Protein AF-A0A847BZG2-F1 (afdb_monomer)

Sequence (114 aa):
EGHVLLRSMLGGATWPEVMSLSEAEVKRRVMADLKTVMGITEEPDFVRIYPHPRAIPQYRTGHAARLAALEERAAACPGFFFTGNAFFGVGINDCVRASKEVAERVFKFLVKRK

Structure (mmCIF, N/CA/C/O backbone):
data_AF-A0A847BZG2-F1
#
_entry.id   AF-A0A847BZG2-F1
#
loop_
_atom_site.group_PDB
_atom_site.id
_atom_site.type_symbol
_atom_site.label_atom_id
_atom_site.label_alt_id
_atom_site.label_comp_id
_atom_site.label_asym_id
_atom_site.label_entity_id
_atom_site.label_seq_id
_atom_site.pdbx_PDB_ins_code
_atom_site.Cartn_x
_atom_site.Cartn_y
_atom_site.Cartn_z
_atom_site.occupancy
_atom_site.B_iso_or_equiv
_atom_site.auth_seq_id
_atom_site.auth_comp_id
_atom_site.auth_asym_id
_atom_site.auth_atom_id
_atom_site.pdbx_PDB_model_num
ATOM 1 N N . GLU A 1 1 ? -18.009 -18.189 19.897 1.00 59.75 1 GLU A N 1
ATOM 2 C CA . GLU A 1 1 ? -18.991 -17.578 18.972 1.00 59.75 1 GLU A CA 1
ATOM 3 C C . GLU A 1 1 ? -19.519 -16.299 19.612 1.00 59.75 1 GLU A C 1
ATOM 5 O O . GLU A 1 1 ? -19.465 -16.215 20.830 1.00 59.75 1 GLU A O 1
ATOM 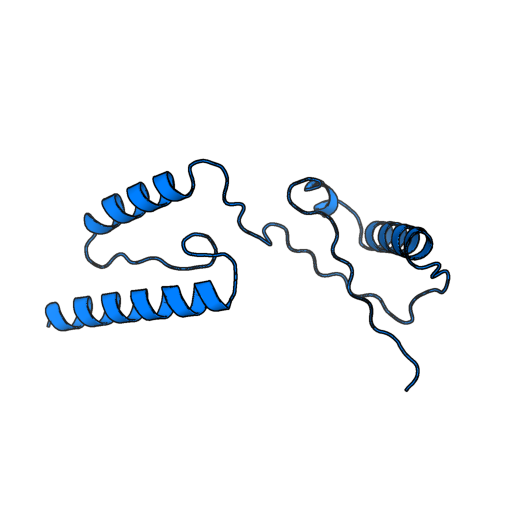10 N N . GLY A 1 2 ? -19.952 -15.302 18.832 1.00 90.12 2 GLY A N 1
ATOM 11 C CA . GLY A 1 2 ? -20.501 -14.042 19.371 1.00 90.12 2 GLY A CA 1
ATOM 12 C C . GLY A 1 2 ? -19.568 -12.821 19.379 1.00 90.12 2 GLY A C 1
ATOM 13 O O . GLY A 1 2 ? -19.974 -11.773 19.863 1.00 90.12 2 GLY A O 1
ATOM 14 N N . HIS A 1 3 ? -18.357 -12.913 18.819 1.00 92.62 3 HIS A N 1
ATOM 15 C CA . HIS A 1 3 ? -17.470 -11.751 18.653 1.00 92.62 3 HIS A CA 1
ATOM 16 C C . HIS A 1 3 ? -17.533 -11.197 17.228 1.00 92.62 3 HIS A C 1
ATOM 18 O O . HIS A 1 3 ? -17.749 -11.939 16.267 1.00 92.62 3 HIS A O 1
ATOM 24 N N . VAL A 1 4 ? -17.262 -9.899 17.097 1.00 94.81 4 VAL A N 1
ATOM 25 C CA . VAL A 1 4 ? -17.101 -9.204 15.815 1.00 94.81 4 VAL A CA 1
ATOM 26 C C . VAL A 1 4 ? -15.674 -8.672 15.726 1.00 94.81 4 VAL A C 1
ATOM 28 O O . VAL A 1 4 ? -15.181 -8.048 16.662 1.00 94.81 4 VAL A O 1
ATOM 31 N N . LEU A 1 5 ? -15.006 -8.904 14.593 1.00 96.44 5 LEU A N 1
ATOM 32 C CA . LEU A 1 5 ? -13.695 -8.324 14.311 1.00 96.44 5 LEU A CA 1
ATOM 33 C C . LEU A 1 5 ? -13.851 -7.122 13.380 1.00 96.44 5 LEU A C 1
ATOM 35 O O . LEU A 1 5 ? -14.270 -7.271 12.233 1.00 96.44 5 LEU A O 1
ATOM 39 N N . LEU A 1 6 ? -13.461 -5.945 13.862 1.00 96.94 6 LEU A N 1
ATOM 40 C CA . LEU A 1 6 ? -13.414 -4.723 13.066 1.00 96.94 6 LEU A CA 1
ATOM 41 C C . LEU A 1 6 ? -11.980 -4.411 12.644 1.00 96.94 6 LEU A C 1
ATOM 43 O O . LEU A 1 6 ? -11.030 -4.602 13.405 1.00 96.94 6 LEU A O 1
ATOM 47 N N . ARG A 1 7 ? -11.830 -3.896 11.422 1.00 97.62 7 ARG A N 1
ATOM 48 C CA . ARG A 1 7 ? -10.559 -3.390 10.905 1.00 97.62 7 ARG A CA 1
ATOM 49 C C . ARG A 1 7 ? -10.726 -1.940 10.481 1.00 97.62 7 ARG A C 1
ATOM 51 O O . ARG A 1 7 ? -11.367 -1.661 9.473 1.00 97.62 7 ARG A O 1
ATOM 58 N N . SER A 1 8 ? -10.082 -1.047 11.220 1.00 96.69 8 SER A N 1
ATOM 59 C CA . SER A 1 8 ? -10.045 0.384 10.919 1.00 96.69 8 SER A CA 1
ATOM 60 C C . SER A 1 8 ? -8.722 0.753 10.251 1.00 96.69 8 SER A C 1
ATOM 62 O O . SER A 1 8 ? -7.668 0.217 10.595 1.00 96.69 8 SER A O 1
ATOM 64 N N . MET A 1 9 ? -8.778 1.675 9.294 1.00 96.69 9 MET A N 1
ATOM 65 C CA . MET A 1 9 ? -7.605 2.245 8.631 1.00 96.69 9 MET A CA 1
ATOM 66 C C . MET A 1 9 ? -7.490 3.708 9.053 1.00 96.69 9 MET A C 1
ATOM 68 O O . MET A 1 9 ? -8.471 4.441 8.973 1.00 96.69 9 MET A O 1
ATOM 72 N N . LEU A 1 10 ? -6.307 4.128 9.498 1.00 96.06 10 LEU A N 1
ATOM 73 C CA . LEU A 1 10 ? -6.062 5.474 10.015 1.00 96.06 10 LEU A CA 1
ATOM 74 C C . LEU A 1 10 ? -4.862 6.102 9.296 1.00 96.06 10 LEU A C 1
ATOM 76 O O . LEU A 1 10 ? -3.856 5.426 9.069 1.00 96.06 10 LEU A O 1
ATOM 80 N N . GLY A 1 11 ? -4.956 7.388 8.953 1.00 96.00 11 GLY A N 1
ATOM 81 C CA . GLY A 1 11 ? -3.878 8.135 8.302 1.00 96.00 11 GLY A CA 1
ATOM 82 C C . GLY A 1 11 ? -4.058 8.301 6.800 1.00 96.00 11 GLY A C 1
ATOM 83 O O . GLY A 1 11 ? -5.068 8.815 6.331 1.00 96.00 11 GLY A O 1
ATOM 84 N N . GLY A 1 12 ? -3.050 7.863 6.045 1.00 94.88 12 GLY A N 1
ATOM 85 C CA . GLY A 1 12 ? -2.969 8.056 4.599 1.00 94.88 12 GLY A CA 1
ATOM 86 C C . GLY A 1 12 ? -2.244 9.346 4.215 1.00 94.88 12 GLY A C 1
ATOM 87 O O . GLY A 1 12 ? -1.647 10.025 5.048 1.00 94.88 12 GLY A O 1
ATOM 88 N N . ALA A 1 13 ? -2.275 9.679 2.924 1.00 94.44 13 ALA A N 1
ATOM 89 C CA . ALA A 1 13 ? -1.545 10.825 2.378 1.00 94.44 13 ALA A CA 1
ATOM 90 C C . ALA A 1 13 ? -2.001 12.184 2.942 1.00 94.44 13 ALA A C 1
ATOM 92 O O . ALA A 1 13 ? -1.234 13.141 2.902 1.00 94.44 13 ALA A O 1
ATOM 93 N N . THR A 1 14 ? -3.230 12.267 3.454 1.00 95.38 14 THR A N 1
ATOM 94 C CA . THR A 1 14 ? -3.818 13.486 4.026 1.00 95.38 14 THR A CA 1
ATOM 95 C C . THR A 1 14 ? -3.499 13.674 5.505 1.00 95.38 14 THR A C 1
ATOM 97 O O . THR A 1 14 ? -3.758 14.751 6.029 1.00 95.38 14 THR A O 1
ATOM 100 N N . TRP A 1 15 ? -2.976 12.644 6.180 1.00 95.75 15 TRP A N 1
ATOM 101 C CA . TRP A 1 15 ? -2.668 12.702 7.608 1.00 95.75 15 TRP A CA 1
ATOM 102 C C . TRP A 1 15 ? -1.432 11.855 7.978 1.00 95.75 15 TRP A C 1
ATOM 104 O O . TRP A 1 15 ? -1.540 10.860 8.702 1.00 95.75 15 TRP A O 1
ATOM 114 N N . PRO A 1 16 ? -0.246 12.179 7.429 1.00 93.38 16 PRO A N 1
ATOM 115 C CA . PRO A 1 16 ? 0.980 11.409 7.651 1.00 93.38 16 PRO A CA 1
ATOM 116 C C . PRO A 1 16 ? 1.491 11.450 9.101 1.00 93.38 16 PRO A C 1
ATOM 118 O O . PRO A 1 16 ? 2.128 10.500 9.557 1.00 93.38 16 PRO A O 1
ATOM 121 N N . GLU A 1 17 ? 1.205 12.519 9.844 1.00 94.31 17 GLU A N 1
ATOM 122 C CA . GLU A 1 17 ? 1.629 12.715 11.233 1.00 94.31 17 GLU A CA 1
ATOM 123 C C . GLU A 1 17 ? 0.966 11.748 12.221 1.00 94.31 17 GLU A C 1
ATOM 125 O O . GLU A 1 17 ? 1.416 11.635 13.362 1.00 94.31 17 GLU A O 1
ATOM 130 N N . VAL A 1 18 ? -0.045 10.988 11.781 1.00 94.25 18 VAL A N 1
ATOM 131 C CA . VAL A 1 18 ? -0.640 9.899 12.568 1.00 94.25 18 VAL A CA 1
ATOM 132 C C . VAL A 1 18 ? 0.412 8.894 13.059 1.00 94.25 18 VAL A C 1
ATOM 134 O O . VAL A 1 18 ? 0.232 8.257 14.092 1.00 94.25 18 VAL A O 1
ATOM 137 N N . MET A 1 19 ? 1.530 8.755 12.336 1.00 93.88 19 MET A N 1
ATOM 138 C CA . MET A 1 19 ? 2.626 7.848 12.695 1.00 93.88 19 MET A CA 1
ATOM 139 C C . MET A 1 19 ? 3.346 8.252 13.989 1.00 93.88 19 MET A C 1
ATOM 141 O O . MET A 1 19 ? 4.062 7.435 14.558 1.00 93.88 19 MET A O 1
ATOM 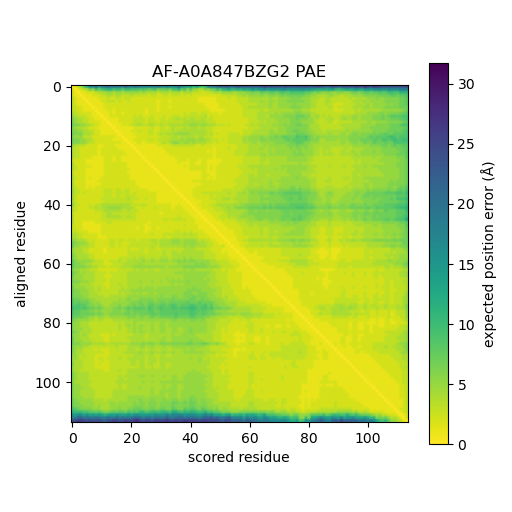145 N N . SER A 1 20 ? 3.158 9.487 14.458 1.00 94.69 20 SER A N 1
ATOM 146 C CA . SER A 1 20 ? 3.731 9.986 15.712 1.00 94.69 20 SER A CA 1
ATOM 147 C C . SER A 1 20 ? 2.847 9.704 16.932 1.00 94.69 20 SER A C 1
ATOM 149 O O . SER A 1 20 ? 3.234 10.024 18.055 1.00 94.69 20 SER A O 1
ATOM 151 N N . LEU A 1 21 ? 1.644 9.158 16.735 1.00 96.44 21 LEU A N 1
ATOM 152 C CA . LEU A 1 21 ? 0.717 8.876 17.8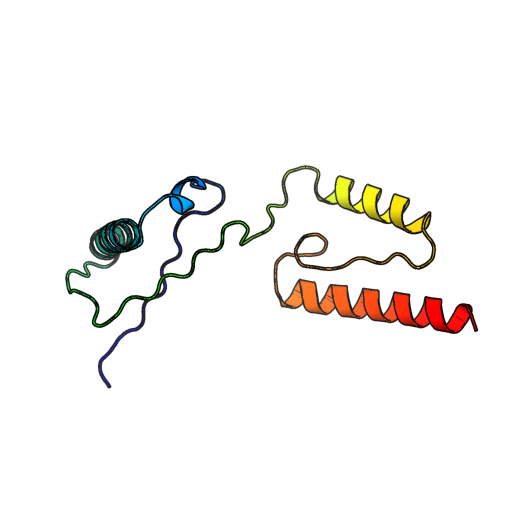27 1.00 96.44 21 LEU A CA 1
ATOM 153 C 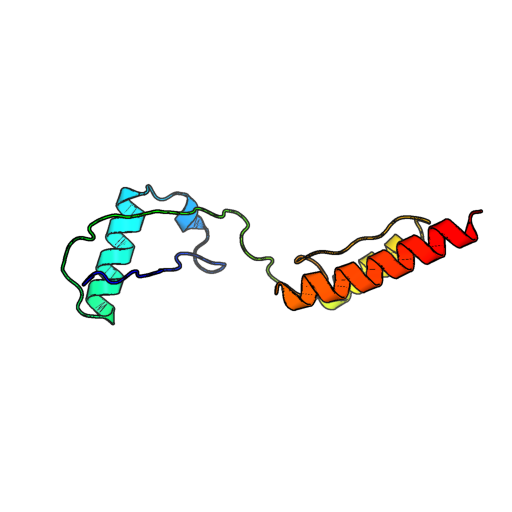C . LEU A 1 21 ? 1.127 7.613 18.587 1.00 96.44 21 LEU A C 1
ATOM 155 O O . LEU A 1 21 ? 1.589 6.632 18.006 1.00 96.44 21 LEU A O 1
ATOM 159 N N . SER A 1 22 ? 0.889 7.617 19.898 1.00 97.19 22 SER A N 1
ATOM 160 C CA . SER A 1 22 ? 0.976 6.399 20.700 1.00 97.19 22 SER A CA 1
ATOM 161 C C . SER A 1 22 ? -0.175 5.448 20.366 1.00 97.19 22 SER A C 1
ATOM 163 O O . SER A 1 22 ? -1.248 5.870 19.930 1.00 97.19 22 SER A O 1
ATOM 165 N N . GLU A 1 23 ? 0.005 4.157 20.639 1.00 97.12 23 GLU A N 1
ATOM 166 C CA . GLU A 1 23 ? -1.057 3.159 20.462 1.00 97.12 23 GLU A CA 1
ATOM 167 C C . GLU A 1 23 ? -2.330 3.495 21.254 1.00 97.12 23 GLU A C 1
ATOM 169 O O . GLU A 1 23 ? -3.441 3.305 20.759 1.00 97.12 23 GLU A O 1
ATOM 174 N N . ALA A 1 24 ? -2.178 4.061 22.456 1.00 97.06 24 ALA A N 1
ATOM 175 C CA . ALA A 1 24 ? -3.300 4.510 23.278 1.00 97.06 24 ALA A CA 1
ATOM 176 C C . ALA A 1 24 ? -4.101 5.629 22.594 1.00 97.06 24 ALA A C 1
ATOM 178 O O . ALA A 1 24 ? -5.331 5.613 22.601 1.00 97.06 24 ALA A O 1
ATOM 179 N N . GLU A 1 25 ? -3.410 6.576 21.959 1.00 97.75 25 GLU A N 1
ATOM 180 C CA . GLU A 1 25 ? -4.043 7.678 21.241 1.00 97.75 25 GLU A CA 1
ATOM 181 C C . GLU A 1 25 ? -4.704 7.206 19.938 1.00 97.75 25 GLU A C 1
ATOM 183 O O . GLU A 1 25 ? -5.809 7.643 19.614 1.00 97.75 25 GLU A O 1
ATOM 188 N N . VAL A 1 26 ? -4.082 6.257 19.229 1.00 97.62 26 VAL A N 1
ATOM 189 C CA . VAL A 1 26 ? -4.684 5.580 18.070 1.00 97.62 26 VAL A CA 1
ATOM 190 C C . VAL A 1 26 ? -5.975 4.870 18.478 1.00 97.62 26 VAL A C 1
ATOM 192 O O . VAL A 1 26 ? -7.013 5.105 17.857 1.00 97.62 26 VAL A O 1
ATOM 195 N N . LYS A 1 27 ? -5.948 4.063 19.551 1.00 97.38 27 LYS A N 1
ATOM 196 C CA . LYS A 1 27 ? -7.144 3.390 20.083 1.00 97.38 27 LYS A CA 1
ATOM 197 C C . LYS A 1 27 ? -8.231 4.410 20.417 1.00 97.38 27 LYS A C 1
ATOM 199 O O . LYS A 1 27 ? -9.359 4.263 19.955 1.00 97.38 27 LYS A O 1
ATOM 204 N N . ARG A 1 28 ? -7.896 5.461 21.174 1.00 97.75 28 ARG A N 1
ATOM 205 C CA . ARG A 1 28 ? -8.850 6.498 21.598 1.00 97.75 28 ARG A CA 1
ATOM 206 C C . ARG A 1 28 ? -9.567 7.140 20.410 1.00 97.75 28 ARG A C 1
ATOM 208 O O . ARG A 1 28 ? -10.784 7.299 20.451 1.00 97.75 28 ARG A O 1
ATOM 215 N N . ARG A 1 29 ? -8.830 7.495 19.354 1.00 97.56 29 ARG A N 1
ATOM 216 C CA . ARG A 1 29 ? -9.398 8.114 18.146 1.00 97.56 29 ARG A CA 1
ATOM 217 C C . ARG A 1 29 ? -10.276 7.151 17.360 1.00 97.56 29 ARG A C 1
ATOM 219 O O . ARG A 1 29 ? -11.400 7.504 17.035 1.00 97.56 29 ARG A O 1
ATOM 226 N N . VAL A 1 30 ? -9.807 5.924 17.134 1.00 97.50 30 VAL A N 1
ATOM 227 C CA . VAL A 1 30 ? -10.598 4.907 16.426 1.00 97.50 30 VAL A CA 1
ATOM 228 C C . VAL A 1 30 ? -11.896 4.599 17.178 1.00 97.50 30 VAL A C 1
ATOM 230 O O . VAL A 1 30 ? -12.943 4.514 16.548 1.00 97.50 30 VAL A O 1
ATOM 233 N N . MET A 1 31 ? -11.868 4.494 18.511 1.00 97.94 31 MET A N 1
ATOM 234 C CA . MET A 1 31 ? -13.089 4.297 19.305 1.00 97.94 31 MET A CA 1
ATOM 235 C C . MET A 1 31 ? -14.046 5.495 19.212 1.00 97.94 31 MET A C 1
ATOM 237 O O . MET A 1 31 ? -15.257 5.302 19.137 1.00 97.94 31 MET A O 1
ATOM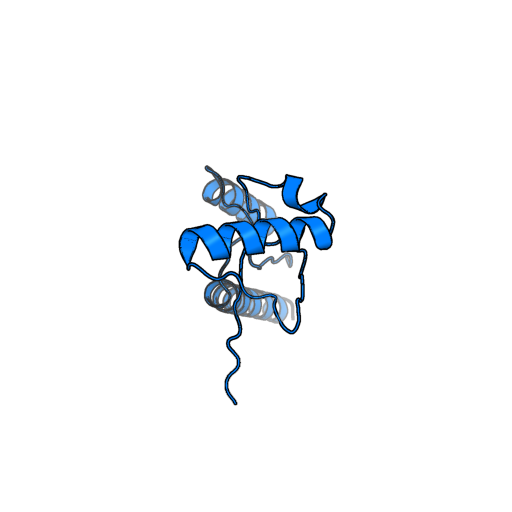 241 N N . ALA A 1 32 ? -13.527 6.727 19.167 1.00 98.19 32 ALA A N 1
ATOM 242 C CA . ALA A 1 32 ? -14.353 7.918 18.957 1.00 98.19 32 ALA A CA 1
ATOM 243 C C . ALA A 1 32 ? -15.033 7.919 17.572 1.00 98.19 32 ALA A C 1
ATOM 245 O O . ALA A 1 32 ? -16.221 8.242 17.472 1.00 98.19 32 ALA A O 1
ATOM 246 N N . ASP A 1 33 ? -14.318 7.500 16.525 1.00 97.56 33 ASP A N 1
ATOM 247 C CA . ASP A 1 33 ? -14.869 7.373 15.172 1.00 97.56 33 ASP A CA 1
ATOM 248 C C . ASP A 1 33 ? -15.906 6.242 15.089 1.00 97.56 33 ASP A C 1
ATOM 250 O O . ASP A 1 33 ? -16.992 6.442 14.549 1.00 97.56 33 ASP A O 1
ATOM 254 N N . LEU A 1 34 ? -15.628 5.074 15.684 1.00 97.94 34 LEU A N 1
ATOM 255 C CA . LEU A 1 34 ? -16.566 3.944 15.735 1.00 97.94 34 LEU A CA 1
ATOM 256 C C . LEU A 1 34 ? -17.851 4.295 16.492 1.00 97.94 34 LEU A C 1
ATOM 258 O O . LEU A 1 34 ? -18.943 3.954 16.035 1.00 97.94 34 LEU A O 1
ATOM 262 N N . LYS A 1 35 ? -17.748 5.041 17.596 1.00 98.25 35 LYS A N 1
ATOM 263 C CA . LYS A 1 35 ? -18.916 5.585 18.295 1.00 98.25 35 LYS A CA 1
ATOM 264 C C . LYS A 1 35 ? -19.728 6.507 17.394 1.00 98.25 35 LYS A C 1
ATOM 266 O O . LYS A 1 35 ? -20.948 6.400 17.347 1.00 98.25 35 LYS A O 1
ATOM 271 N N . THR A 1 36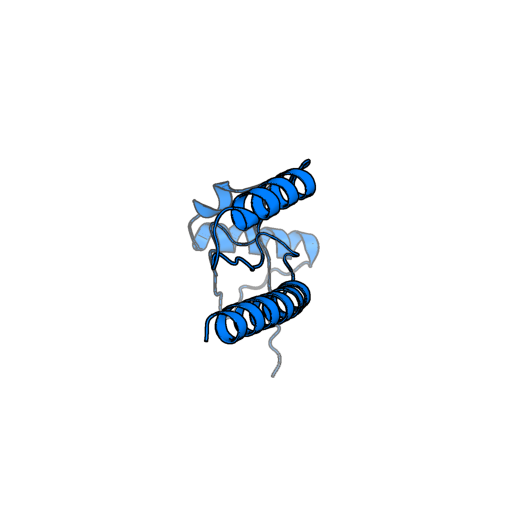 ? -19.056 7.405 16.682 1.00 98.38 36 THR A N 1
ATOM 272 C CA . THR A 1 36 ? -19.716 8.413 15.843 1.00 98.38 36 THR A CA 1
ATOM 273 C C . THR A 1 36 ? -20.406 7.790 14.629 1.00 98.38 36 THR A C 1
ATOM 275 O O . THR A 1 36 ? -21.528 8.166 14.304 1.00 98.38 36 THR A O 1
ATOM 278 N N . VAL A 1 37 ? -19.752 6.838 13.960 1.00 97.81 37 VAL A N 1
ATOM 279 C CA . VAL A 1 37 ? -20.214 6.276 12.679 1.00 97.81 37 VAL A CA 1
ATOM 280 C C . VAL A 1 37 ? -21.107 5.050 12.866 1.00 97.81 37 VAL A C 1
ATOM 282 O O . VAL A 1 37 ? -22.022 4.837 12.076 1.00 97.81 37 VAL A O 1
ATOM 285 N N . MET A 1 38 ? -20.847 4.234 13.890 1.00 97.44 38 MET A N 1
ATOM 286 C CA . MET A 1 38 ? -21.519 2.944 14.095 1.00 97.44 38 MET A CA 1
ATOM 287 C C . MET A 1 38 ? -22.282 2.851 15.422 1.00 97.44 38 MET A C 1
ATOM 289 O O . MET A 1 38 ? -22.957 1.852 15.651 1.00 97.44 38 MET A O 1
ATOM 293 N N . GLY A 1 39 ? -22.180 3.849 16.306 1.00 97.88 39 GLY A N 1
ATOM 294 C CA . GLY A 1 39 ? -22.819 3.817 17.626 1.00 97.88 39 GLY A CA 1
ATOM 295 C C . GLY A 1 39 ? -22.167 2.854 18.623 1.00 97.88 39 GLY A C 1
ATOM 296 O O . GLY A 1 39 ? -22.734 2.623 19.685 1.00 97.88 39 GLY A O 1
ATOM 297 N N . ILE A 1 40 ? -20.993 2.300 18.305 1.00 97.06 40 ILE A N 1
ATOM 298 C CA . ILE A 1 40 ? -20.293 1.341 19.169 1.00 97.06 40 ILE A CA 1
ATOM 299 C C . ILE A 1 40 ? -19.687 2.089 20.356 1.00 97.06 40 ILE A C 1
ATOM 301 O O . ILE A 1 40 ? -18.912 3.030 20.175 1.00 97.06 40 ILE A O 1
ATOM 305 N N . THR A 1 41 ? -20.031 1.671 21.571 1.00 96.62 41 THR A N 1
ATOM 306 C CA . THR A 1 41 ? -19.561 2.309 22.817 1.00 96.62 41 THR A CA 1
ATOM 307 C C . THR A 1 41 ? -18.812 1.356 23.739 1.00 96.62 41 THR A C 1
ATOM 309 O O . THR A 1 41 ? -18.186 1.788 24.703 1.00 96.62 41 THR A O 1
ATOM 312 N N . GLU A 1 42 ? -18.863 0.071 23.421 1.00 95.38 42 GLU A N 1
ATOM 313 C CA . GLU A 1 42 ? -18.272 -1.029 24.153 1.00 95.38 42 GLU A CA 1
ATOM 314 C C . GLU A 1 42 ? -16.752 -1.061 23.964 1.00 95.38 42 GLU A C 1
ATOM 316 O O . GLU A 1 42 ? -16.230 -0.798 22.878 1.00 95.38 42 GLU A O 1
ATOM 321 N N . GLU A 1 43 ? -16.028 -1.417 25.024 1.00 95.75 43 GLU A N 1
ATOM 322 C CA . GLU A 1 43 ? -14.586 -1.638 24.938 1.00 95.75 43 GLU A CA 1
ATOM 323 C C . GLU A 1 43 ? -14.283 -2.960 24.211 1.00 95.75 43 GLU A C 1
ATOM 325 O O . GLU A 1 43 ? -14.948 -3.966 24.463 1.00 95.75 43 GLU A O 1
ATOM 330 N N . PRO A 1 44 ? -13.273 -2.995 23.324 1.00 96.25 44 PRO A N 1
ATOM 331 C CA . PRO A 1 44 ? -12.909 -4.209 22.607 1.00 96.25 44 PRO A CA 1
ATOM 332 C C . PRO A 1 44 ? -12.168 -5.203 23.511 1.00 96.25 44 PRO A C 1
ATOM 334 O O . PRO A 1 44 ? -11.270 -4.816 24.261 1.00 96.25 44 PRO A O 1
ATOM 337 N N . ASP A 1 45 ? -12.453 -6.496 23.335 1.00 96.19 45 ASP A N 1
ATOM 338 C CA . ASP A 1 45 ? -11.755 -7.591 24.030 1.00 96.19 45 ASP A CA 1
ATOM 339 C C . ASP A 1 45 ? -10.241 -7.584 23.762 1.00 96.19 45 ASP A C 1
ATOM 341 O O . ASP A 1 45 ? -9.433 -7.963 24.610 1.00 96.19 45 ASP A O 1
ATOM 345 N N . PHE A 1 46 ? -9.837 -7.153 22.562 1.00 95.94 46 PHE A N 1
ATOM 346 C CA . PHE A 1 46 ? -8.439 -6.943 22.209 1.00 95.94 46 PHE A CA 1
ATOM 347 C C . PHE A 1 46 ? -8.279 -5.892 21.109 1.00 95.94 4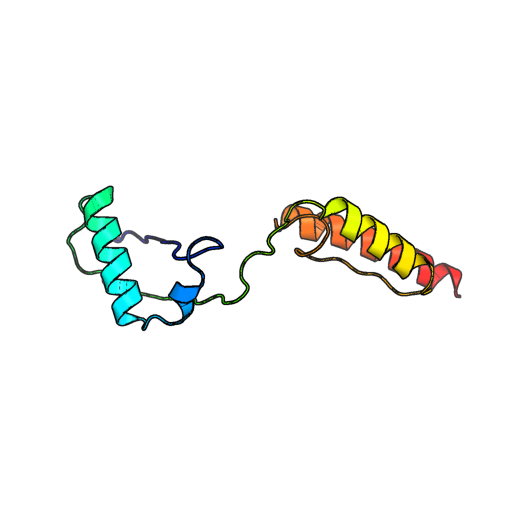6 PHE A C 1
ATOM 349 O O . PHE A 1 46 ? -9.175 -5.646 20.305 1.00 95.94 46 PHE A O 1
ATOM 356 N N . VAL A 1 47 ? -7.079 -5.316 21.029 1.00 97.69 47 VAL A N 1
ATOM 357 C CA . VAL A 1 47 ? -6.680 -4.385 19.969 1.00 97.69 47 VAL A CA 1
ATOM 358 C C . VAL A 1 47 ? -5.314 -4.801 19.435 1.00 97.69 47 VAL A C 1
ATOM 360 O O . VAL A 1 47 ? -4.427 -5.167 20.203 1.00 97.69 47 VAL A O 1
ATOM 363 N N . ARG A 1 48 ? -5.138 -4.752 18.110 1.00 98.06 48 ARG A N 1
ATOM 364 C CA . ARG A 1 48 ? -3.837 -4.914 17.447 1.00 98.06 48 ARG A CA 1
ATOM 365 C C . ARG A 1 48 ? -3.633 -3.783 16.451 1.00 98.06 48 ARG A C 1
ATOM 367 O O . ARG A 1 48 ? -4.475 -3.577 15.579 1.00 98.06 48 ARG A O 1
ATOM 374 N N . ILE A 1 49 ? -2.517 -3.072 16.579 1.00 97.38 49 ILE A N 1
ATOM 375 C CA . ILE A 1 49 ? -2.173 -1.926 15.734 1.00 97.38 49 ILE A CA 1
ATOM 376 C C . ILE A 1 49 ? -0.975 -2.302 14.863 1.00 97.38 49 ILE A C 1
ATOM 378 O O . ILE A 1 49 ? 0.019 -2.836 15.346 1.00 97.38 49 ILE A O 1
ATOM 382 N N . TYR A 1 50 ? -1.084 -2.025 13.563 1.00 96.75 50 TYR A N 1
ATOM 383 C CA . TYR A 1 50 ? -0.054 -2.325 12.569 1.00 96.75 50 TYR A CA 1
ATOM 384 C C . TYR A 1 50 ? 0.397 -1.024 11.888 1.00 96.75 50 TYR A C 1
ATOM 386 O O . TYR A 1 50 ? -0.245 -0.581 10.931 1.00 96.75 50 TYR A O 1
ATOM 394 N N . PRO A 1 51 ? 1.464 -0.367 12.379 1.00 95.12 51 PRO A N 1
ATOM 395 C CA . PRO A 1 51 ? 1.967 0.856 11.770 1.00 95.12 51 PRO A CA 1
ATOM 396 C C . PRO A 1 51 ? 2.711 0.553 10.463 1.00 95.12 51 PRO A C 1
ATOM 398 O O . PRO A 1 51 ? 3.599 -0.299 10.407 1.00 95.12 51 PRO A O 1
ATOM 401 N N . HIS A 1 52 ? 2.383 1.296 9.405 1.00 95.44 52 HIS A N 1
ATOM 402 C CA . HIS A 1 52 ? 3.019 1.169 8.092 1.00 95.44 52 HIS A CA 1
ATOM 403 C C . HIS A 1 52 ? 3.490 2.547 7.579 1.00 95.44 52 HIS A C 1
ATOM 405 O O . HIS A 1 52 ? 2.775 3.186 6.805 1.00 95.44 52 HIS A O 1
ATOM 411 N N . PRO A 1 53 ? 4.708 3.007 7.941 1.00 92.00 53 PRO A N 1
ATOM 412 C CA . PRO A 1 53 ? 5.179 4.367 7.631 1.00 92.00 53 PRO A CA 1
ATOM 413 C C . PRO A 1 53 ? 5.219 4.718 6.137 1.00 92.00 53 PRO A C 1
ATOM 415 O O . PRO A 1 53 ? 5.086 5.876 5.754 1.00 92.00 53 PRO A O 1
ATOM 418 N N . ARG A 1 54 ? 5.412 3.718 5.271 1.00 92.69 54 ARG A N 1
ATOM 419 C CA . ARG A 1 54 ? 5.420 3.860 3.805 1.00 92.69 54 ARG A CA 1
ATOM 420 C C . ARG A 1 54 ? 4.534 2.789 3.170 1.00 92.69 54 ARG A C 1
ATOM 422 O O . ARG A 1 54 ? 4.999 1.994 2.363 1.00 92.69 54 ARG A O 1
ATOM 429 N N . ALA A 1 55 ? 3.274 2.741 3.608 1.00 93.44 55 ALA A N 1
ATOM 430 C CA . ALA A 1 55 ? 2.333 1.675 3.266 1.00 93.44 55 ALA A CA 1
ATOM 431 C C . ALA A 1 55 ? 2.021 1.585 1.764 1.00 93.44 55 ALA A C 1
ATOM 433 O O . ALA A 1 55 ? 2.143 0.522 1.161 1.00 93.44 55 ALA A O 1
ATOM 434 N N . ILE A 1 56 ? 1.581 2.701 1.175 1.00 96.31 56 ILE A N 1
ATOM 435 C CA . ILE A 1 56 ? 0.973 2.731 -0.157 1.00 96.31 56 ILE A CA 1
ATOM 436 C C . ILE A 1 56 ? 1.694 3.778 -1.011 1.00 96.31 56 ILE A C 1
ATOM 438 O O . ILE A 1 56 ? 1.609 4.972 -0.691 1.00 96.31 56 ILE A O 1
ATOM 442 N N . PRO A 1 57 ? 2.383 3.374 -2.097 1.00 96.75 57 PRO A N 1
ATOM 443 C CA . PRO A 1 57 ? 2.970 4.308 -3.051 1.00 96.75 57 PRO A CA 1
ATOM 444 C C . PRO A 1 57 ? 1.923 5.280 -3.601 1.00 96.75 57 PRO A C 1
ATOM 446 O O . PRO A 1 57 ? 0.818 4.881 -3.959 1.00 96.75 57 PRO A O 1
ATOM 449 N N . GLN A 1 58 ? 2.274 6.563 -3.674 1.00 96.44 58 GLN A N 1
ATOM 450 C CA . GLN A 1 58 ? 1.377 7.611 -4.161 1.00 96.44 58 GLN A CA 1
ATOM 451 C C . GLN A 1 58 ? 1.747 7.995 -5.593 1.00 96.44 58 GLN A C 1
ATOM 453 O O . GLN A 1 58 ? 2.761 8.660 -5.827 1.00 96.44 58 GLN A O 1
ATOM 458 N N . TYR A 1 59 ? 0.920 7.598 -6.560 1.00 96.50 59 TYR A N 1
ATOM 459 C CA . TYR A 1 59 ? 1.110 7.946 -7.969 1.00 96.50 59 TYR A CA 1
ATOM 460 C C . TYR A 1 59 ? 0.618 9.371 -8.220 1.00 96.50 59 TYR A C 1
ATOM 462 O O . TYR A 1 59 ? -0.524 9.614 -8.596 1.00 96.50 59 TYR A O 1
ATOM 470 N N . ARG A 1 60 ? 1.499 10.339 -7.971 1.00 96.12 60 ARG A N 1
ATOM 471 C CA . ARG A 1 60 ? 1.230 11.758 -8.235 1.00 96.12 60 ARG A CA 1
ATOM 472 C C . ARG A 1 60 ? 1.238 12.052 -9.732 1.00 96.12 60 ARG A C 1
ATOM 474 O O . ARG A 1 60 ? 1.858 11.319 -10.505 1.00 96.12 60 ARG A O 1
ATOM 481 N N . THR A 1 61 ? 0.669 13.191 -10.123 1.00 98.06 61 THR A N 1
ATOM 482 C CA . THR A 1 61 ? 0.750 13.720 -11.492 1.00 98.06 61 THR A CA 1
ATOM 483 C C . THR A 1 61 ? 2.168 13.587 -12.066 1.00 98.06 61 THR A C 1
ATOM 485 O O . THR A 1 61 ? 3.176 13.806 -11.381 1.00 98.06 61 THR A O 1
ATOM 488 N N . GLY A 1 62 ? 2.246 13.122 -13.314 1.00 97.81 62 GLY A N 1
ATOM 489 C CA . GLY A 1 62 ? 3.506 12.806 -13.989 1.00 97.81 62 GLY A CA 1
ATOM 490 C C . GLY A 1 62 ? 4.106 11.432 -13.659 1.00 97.81 62 GLY A C 1
ATOM 491 O O . GLY A 1 62 ? 5.223 11.162 -14.089 1.00 97.81 62 GLY A O 1
ATOM 492 N N . HIS A 1 63 ? 3.414 10.553 -12.919 1.00 98.06 63 HIS A N 1
ATOM 493 C CA . HIS A 1 63 ? 3.912 9.198 -12.616 1.00 98.06 63 HIS A CA 1
ATOM 494 C C . HIS A 1 63 ? 4.240 8.398 -13.878 1.00 98.06 63 HIS A C 1
ATOM 496 O O . HIS A 1 63 ? 5.339 7.867 -13.989 1.00 98.06 63 HIS A O 1
ATOM 502 N N . ALA A 1 64 ? 3.338 8.402 -14.861 1.00 97.19 64 ALA A N 1
ATOM 503 C CA . ALA A 1 64 ? 3.553 7.717 -16.134 1.00 97.19 64 ALA A CA 1
ATOM 504 C C . ALA A 1 64 ? 4.792 8.244 -16.884 1.00 97.19 64 ALA A C 1
ATOM 506 O O . ALA A 1 64 ? 5.597 7.457 -17.367 1.00 97.19 64 ALA A O 1
ATOM 507 N N . ALA A 1 65 ? 4.998 9.567 -16.910 1.00 98.25 65 ALA A N 1
ATOM 508 C CA . ALA A 1 65 ? 6.179 10.167 -17.534 1.00 98.25 65 ALA A CA 1
ATOM 509 C C . ALA A 1 65 ? 7.480 9.781 -16.805 1.00 98.25 65 ALA A C 1
ATOM 511 O O . ALA A 1 65 ? 8.478 9.462 -17.446 1.00 98.25 65 ALA A O 1
ATOM 512 N N . ARG A 1 66 ? 7.467 9.752 -15.463 1.00 97.94 66 ARG A N 1
ATOM 513 C CA . ARG A 1 66 ? 8.611 9.274 -14.666 1.00 97.94 66 ARG A CA 1
ATOM 514 C C . ARG A 1 66 ? 8.916 7.802 -14.933 1.00 97.94 66 ARG A C 1
ATOM 516 O O . ARG A 1 66 ? 10.085 7.433 -14.977 1.00 97.94 66 ARG A O 1
ATOM 523 N N . LEU A 1 67 ? 7.882 6.983 -15.112 1.00 97.31 67 LEU A N 1
ATOM 524 C CA . LEU A 1 67 ? 8.034 5.567 -15.422 1.00 97.31 67 LEU A CA 1
ATOM 525 C C . LEU A 1 67 ? 8.643 5.360 -16.813 1.00 97.31 67 LEU A C 1
ATOM 527 O O . LEU A 1 67 ? 9.621 4.631 -16.924 1.00 97.31 67 LEU A O 1
ATOM 531 N N . ALA A 1 68 ? 8.153 6.072 -17.831 1.00 97.25 68 ALA A N 1
ATOM 532 C CA . ALA A 1 68 ? 8.715 6.022 -19.181 1.00 97.25 68 ALA A CA 1
ATOM 533 C C . ALA A 1 68 ? 10.200 6.430 -19.201 1.00 97.25 68 ALA A C 1
ATOM 535 O O . ALA A 1 68 ? 11.033 5.718 -19.757 1.00 97.25 68 ALA A O 1
ATOM 536 N N . ALA A 1 69 ? 10.557 7.520 -18.511 1.00 97.56 69 ALA A N 1
ATOM 537 C CA . ALA A 1 69 ? 11.950 7.951 -18.385 1.00 97.56 69 ALA A CA 1
ATOM 538 C C . ALA A 1 69 ? 12.825 6.922 -17.642 1.00 97.56 69 ALA A C 1
ATOM 540 O O . ALA A 1 69 ? 14.011 6.770 -17.935 1.00 97.56 69 ALA A O 1
ATOM 541 N N . LEU A 1 70 ? 12.263 6.208 -16.661 1.00 96.88 70 LEU A N 1
ATOM 542 C CA . LEU A 1 70 ? 12.972 5.139 -15.960 1.00 96.88 70 LEU A CA 1
ATOM 543 C C . LEU A 1 70 ? 13.196 3.923 -16.866 1.00 96.88 70 LEU A C 1
ATOM 545 O O . LEU A 1 70 ? 14.286 3.358 -16.847 1.00 96.88 70 LEU A O 1
ATOM 549 N N . GLU A 1 71 ? 12.201 3.536 -17.664 1.00 95.50 71 GLU A N 1
ATOM 550 C CA . GLU A 1 71 ? 12.324 2.447 -18.639 1.00 95.50 71 GLU A CA 1
ATOM 551 C C . GLU A 1 71 ? 13.356 2.764 -19.726 1.00 95.50 71 GLU A C 1
ATOM 553 O O . GLU A 1 71 ? 14.187 1.910 -20.037 1.00 95.50 71 GLU A O 1
ATOM 558 N N . GLU A 1 72 ? 13.370 3.997 -20.237 1.00 96.75 72 GLU A N 1
ATOM 559 C CA . GLU A 1 72 ? 14.375 4.472 -21.195 1.00 96.75 72 GLU A CA 1
ATOM 560 C C . GLU A 1 72 ? 15.792 4.356 -20.617 1.00 96.75 72 GLU A C 1
ATOM 562 O O . GLU A 1 72 ? 16.686 3.767 -21.227 1.00 96.75 72 GLU A O 1
ATOM 567 N N . ARG A 1 73 ? 15.998 4.844 -19.388 1.00 96.62 73 ARG A N 1
ATOM 568 C CA . ARG A 1 73 ? 17.299 4.749 -18.710 1.00 96.62 73 ARG A CA 1
ATOM 569 C C . ARG A 1 73 ? 17.686 3.308 -18.394 1.00 96.62 73 ARG A C 1
ATOM 571 O O . ARG A 1 73 ? 18.857 2.958 -18.507 1.00 96.62 73 ARG A O 1
ATOM 578 N N . ALA A 1 74 ? 16.725 2.469 -18.017 1.00 95.50 74 ALA A N 1
ATOM 579 C CA . ALA A 1 74 ? 16.960 1.052 -17.768 1.00 95.50 74 ALA A CA 1
ATOM 580 C C . ALA A 1 74 ? 17.400 0.312 -19.039 1.00 95.50 74 ALA A C 1
ATOM 582 O O . ALA A 1 74 ? 18.239 -0.582 -18.955 1.00 95.50 74 ALA A O 1
ATOM 583 N N . ALA A 1 75 ? 16.901 0.705 -20.217 1.00 93.38 75 ALA A N 1
ATOM 584 C CA . ALA A 1 75 ? 17.319 0.120 -21.491 1.00 93.38 75 ALA A CA 1
ATOM 585 C C . ALA A 1 75 ? 18.812 0.352 -21.792 1.00 93.38 75 ALA A C 1
ATOM 587 O O . ALA A 1 75 ? 19.450 -0.498 -22.414 1.00 93.38 75 ALA A O 1
ATOM 588 N N . ALA A 1 76 ? 19.392 1.448 -21.291 1.00 95.62 76 ALA A N 1
ATOM 589 C CA . ALA A 1 76 ? 20.826 1.724 -21.382 1.00 95.62 76 ALA A CA 1
ATOM 590 C C . ALA A 1 76 ? 21.683 0.897 -20.398 1.00 95.62 76 ALA A C 1
ATOM 592 O O . ALA A 1 76 ? 22.911 0.973 -20.436 1.00 95.62 76 ALA A O 1
ATOM 593 N N . CYS A 1 77 ? 21.069 0.092 -19.524 1.00 96.56 77 CYS A N 1
ATOM 594 C CA . CYS A 1 77 ? 21.750 -0.759 -18.548 1.00 96.56 77 CYS A CA 1
ATOM 595 C C . CYS A 1 77 ? 21.412 -2.245 -18.792 1.00 96.56 77 CYS A C 1
ATOM 597 O O . CYS A 1 77 ? 20.497 -2.784 -18.164 1.00 96.56 77 CYS A O 1
ATOM 599 N N . PRO A 1 78 ? 22.139 -2.950 -19.684 1.00 94.31 78 PRO A N 1
ATOM 600 C CA . PRO A 1 78 ? 21.849 -4.344 -20.009 1.00 94.31 78 PRO A CA 1
ATOM 601 C C . PRO A 1 78 ? 21.829 -5.250 -18.773 1.00 94.31 78 PRO A C 1
ATOM 603 O O . PRO A 1 78 ? 22.807 -5.348 -18.034 1.00 94.31 78 PRO A O 1
ATOM 606 N N . GLY A 1 79 ? 20.719 -5.959 -18.579 1.00 95.06 79 GLY A N 1
ATOM 607 C CA . GLY A 1 79 ? 20.520 -6.854 -17.438 1.00 95.06 79 GLY A CA 1
ATOM 608 C C . GLY A 1 79 ? 19.890 -6.197 -16.213 1.00 95.06 79 GLY A C 1
ATOM 609 O O . GLY A 1 79 ? 19.618 -6.897 -15.240 1.00 95.06 79 GLY A O 1
ATOM 610 N N . PHE A 1 80 ? 19.615 -4.891 -16.259 1.00 97.12 80 PHE A N 1
ATOM 611 C CA . PHE A 1 80 ? 18.826 -4.213 -15.241 1.00 97.12 80 PHE A CA 1
ATOM 612 C C . PHE A 1 80 ? 17.329 -4.331 -15.549 1.00 97.12 80 PHE A C 1
ATOM 614 O O . PHE A 1 80 ? 16.855 -3.948 -16.619 1.00 97.12 80 PHE A O 1
ATOM 621 N N . PHE A 1 81 ? 16.573 -4.848 -14.584 1.00 96.50 81 PHE A N 1
ATOM 622 C CA . PHE A 1 81 ? 15.123 -4.978 -14.650 1.00 96.50 81 PHE A CA 1
ATOM 623 C C . PHE A 1 81 ? 14.525 -4.536 -13.318 1.00 96.50 81 PHE A C 1
ATOM 625 O O . PHE A 1 81 ? 15.135 -4.730 -12.268 1.00 96.50 81 PHE A O 1
ATOM 632 N N . PHE A 1 82 ? 13.321 -3.973 -13.346 1.00 97.06 82 PHE A N 1
ATOM 633 C CA . PHE A 1 82 ? 12.616 -3.552 -12.142 1.00 97.06 82 PHE A CA 1
ATOM 634 C C . PHE A 1 82 ? 11.128 -3.880 -12.251 1.00 97.06 82 PHE A C 1
ATOM 636 O O . PHE A 1 82 ? 10.561 -3.920 -13.338 1.00 97.06 82 PHE A O 1
ATOM 643 N N . THR A 1 83 ? 10.512 -4.145 -11.105 1.00 97.44 83 THR A N 1
ATOM 644 C CA . THR A 1 83 ? 9.074 -4.375 -10.933 1.00 97.44 83 THR A CA 1
ATOM 645 C C . THR A 1 83 ? 8.696 -4.037 -9.489 1.00 97.44 83 THR A C 1
ATOM 647 O O . THR A 1 83 ? 9.567 -3.749 -8.666 1.00 97.44 83 THR A O 1
ATOM 650 N N . GLY A 1 84 ? 7.404 -4.053 -9.174 1.00 96.69 84 GLY A N 1
ATOM 651 C CA . GLY A 1 84 ? 6.874 -3.828 -7.832 1.00 96.69 84 GLY A CA 1
ATOM 652 C C . GLY A 1 84 ? 5.771 -2.775 -7.786 1.00 96.69 84 GLY A C 1
ATOM 653 O O . GLY A 1 84 ? 5.490 -2.083 -8.769 1.00 96.69 84 GLY A O 1
ATOM 654 N N . ASN A 1 85 ? 5.171 -2.632 -6.603 1.00 97.50 85 ASN A N 1
ATOM 655 C CA . ASN A 1 85 ? 3.999 -1.781 -6.373 1.00 97.50 85 ASN A CA 1
ATOM 656 C C . ASN A 1 85 ? 4.254 -0.276 -6.581 1.00 97.50 85 ASN A C 1
ATOM 658 O O . ASN A 1 85 ? 3.316 0.516 -6.663 1.00 97.50 85 ASN A O 1
ATOM 662 N N . ALA A 1 86 ? 5.518 0.138 -6.676 1.00 97.06 86 ALA A N 1
ATOM 663 C CA . ALA A 1 86 ? 5.907 1.514 -6.950 1.00 97.06 86 ALA A CA 1
ATOM 664 C C . ALA A 1 86 ? 5.805 1.895 -8.438 1.00 97.06 86 ALA A C 1
ATOM 666 O O . ALA A 1 86 ? 5.857 3.082 -8.744 1.00 97.06 86 ALA A O 1
ATOM 667 N N . PHE A 1 87 ? 5.666 0.925 -9.350 1.00 96.88 87 PHE A N 1
ATOM 668 C CA . PHE A 1 87 ? 5.829 1.159 -10.788 1.00 96.88 87 PHE A CA 1
ATOM 669 C C . PHE A 1 87 ? 4.547 0.896 -11.581 1.00 96.88 87 PHE A C 1
ATOM 671 O O . PHE A 1 87 ? 3.975 1.833 -12.136 1.00 96.88 87 PHE A O 1
ATOM 678 N N . PHE A 1 88 ? 4.087 -0.359 -11.604 1.00 95.75 88 PHE A N 1
ATOM 679 C CA . PHE A 1 88 ? 3.122 -0.864 -12.593 1.00 95.75 88 PHE A CA 1
ATOM 680 C C . PHE A 1 88 ? 1.738 -1.191 -12.007 1.00 95.75 88 PHE A C 1
ATOM 682 O O . PHE A 1 88 ? 0.999 -2.004 -12.560 1.00 95.75 88 PHE A O 1
ATOM 689 N N . GLY A 1 89 ? 1.391 -0.562 -10.884 1.00 96.50 89 GLY A N 1
ATOM 690 C CA . GLY A 1 89 ? 0.141 -0.772 -10.158 1.00 96.50 89 GLY A CA 1
ATOM 691 C C . GLY A 1 89 ? 0.386 -1.171 -8.706 1.00 96.50 89 GLY A C 1
ATOM 692 O O . GLY A 1 89 ? 1.311 -1.914 -8.387 1.00 96.50 89 GLY A O 1
ATOM 693 N N . VAL A 1 90 ? -0.444 -0.641 -7.811 1.00 97.69 90 VAL A N 1
ATOM 694 C CA . VAL A 1 90 ? -0.296 -0.820 -6.359 1.00 97.69 90 VAL A CA 1
ATOM 695 C C . VAL A 1 90 ? -0.852 -2.167 -5.896 1.00 97.69 90 VAL A C 1
ATOM 697 O O . VAL A 1 90 ? -0.367 -2.735 -4.917 1.00 97.69 90 VAL A O 1
ATOM 700 N N . GLY A 1 91 ? -1.881 -2.672 -6.582 1.00 97.38 91 GLY A N 1
ATOM 701 C CA . GLY A 1 91 ? -2.585 -3.887 -6.198 1.00 97.38 91 GLY A CA 1
ATOM 702 C C . GLY A 1 91 ? -1.721 -5.139 -6.329 1.00 97.38 91 GLY A C 1
ATOM 703 O O . GLY A 1 91 ? -0.800 -5.207 -7.143 1.00 97.38 91 GLY A O 1
ATOM 704 N N . ILE A 1 92 ? -2.065 -6.175 -5.561 1.00 97.81 92 ILE A N 1
ATOM 705 C CA . ILE A 1 92 ? -1.377 -7.473 -5.626 1.00 97.81 92 ILE A CA 1
ATOM 706 C C . ILE A 1 92 ? -1.480 -8.062 -7.037 1.00 97.81 92 ILE A C 1
ATOM 708 O O . ILE A 1 92 ? -0.480 -8.522 -7.579 1.00 97.81 92 ILE A O 1
ATOM 712 N N . ASN A 1 93 ? -2.659 -7.995 -7.662 1.00 98.06 93 ASN A N 1
ATOM 713 C CA . ASN A 1 93 ? -2.869 -8.512 -9.016 1.00 98.06 93 ASN A CA 1
ATOM 714 C C . ASN A 1 93 ? -1.961 -7.820 -10.044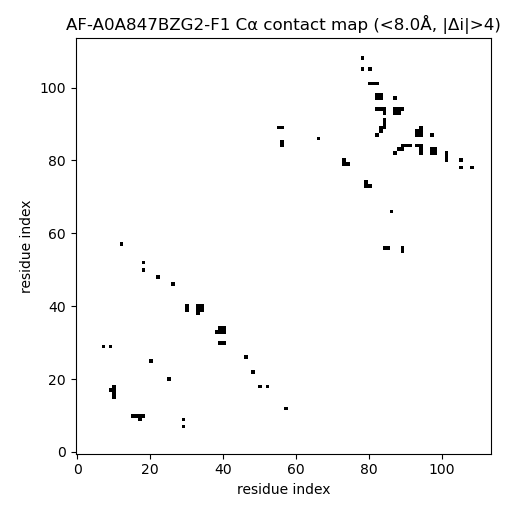 1.00 98.06 93 ASN A C 1
ATOM 716 O O . ASN A 1 93 ? -1.382 -8.491 -10.898 1.00 98.06 93 ASN A O 1
ATOM 720 N N . ASP A 1 94 ? -1.790 -6.502 -9.928 1.00 97.75 94 ASP A N 1
ATOM 721 C CA . ASP A 1 94 ? -0.891 -5.739 -10.796 1.00 97.75 94 ASP A CA 1
ATOM 722 C C . ASP A 1 94 ? 0.569 -6.118 -10.559 1.00 97.75 94 ASP A C 1
ATOM 724 O O . ASP A 1 94 ? 1.294 -6.398 -11.513 1.00 97.75 94 ASP A O 1
ATOM 728 N N . CYS A 1 95 ? 0.980 -6.219 -9.291 1.00 98.00 95 CYS A N 1
ATOM 729 C CA . CYS A 1 95 ? 2.320 -6.669 -8.921 1.00 98.00 95 CYS A CA 1
ATOM 730 C C . CYS A 1 95 ? 2.628 -8.056 -9.488 1.00 98.00 95 CYS A C 1
ATOM 732 O O . CYS A 1 95 ? 3.709 -8.270 -10.034 1.00 98.00 95 CYS A O 1
ATOM 734 N N . VAL A 1 96 ? 1.688 -8.999 -9.378 1.00 98.25 96 VAL A N 1
ATOM 735 C CA . VAL A 1 96 ? 1.848 -10.367 -9.884 1.00 98.25 96 VAL A CA 1
ATOM 736 C C . VAL A 1 96 ? 1.966 -10.367 -11.405 1.00 98.25 96 VAL A C 1
ATOM 738 O O . VAL A 1 96 ? 2.881 -10.998 -11.933 1.00 98.25 96 VAL A O 1
ATOM 741 N N . ARG A 1 97 ? 1.086 -9.646 -12.110 1.00 98.38 97 ARG A N 1
ATOM 742 C CA . ARG A 1 97 ? 1.132 -9.522 -13.574 1.00 98.38 97 ARG A CA 1
ATOM 743 C C . ARG A 1 97 ? 2.467 -8.933 -14.039 1.00 98.38 97 ARG A C 1
ATOM 745 O O . ARG A 1 97 ? 3.190 -9.595 -14.778 1.00 98.38 97 ARG A O 1
ATOM 752 N N . ALA A 1 98 ? 2.841 -7.759 -13.527 1.00 97.69 98 ALA A N 1
ATOM 753 C CA . ALA A 1 98 ? 4.074 -7.071 -13.910 1.00 97.69 98 ALA A CA 1
ATOM 754 C C . ALA A 1 98 ? 5.332 -7.889 -13.576 1.00 97.69 98 ALA A C 1
ATOM 756 O O . ALA A 1 98 ? 6.288 -7.934 -14.348 1.00 97.69 98 ALA A O 1
ATOM 757 N N . SER A 1 99 ? 5.343 -8.587 -12.436 1.00 98.06 99 SER A N 1
ATOM 758 C CA . SER A 1 99 ? 6.479 -9.435 -12.055 1.00 98.06 99 SER A CA 1
ATOM 759 C C . SER A 1 99 ? 6.651 -10.634 -12.985 1.00 98.06 99 SER A C 1
ATOM 761 O O . SER A 1 99 ? 7.788 -10.987 -13.292 1.00 98.06 99 SER A O 1
ATOM 763 N N . LYS A 1 100 ? 5.557 -11.238 -13.472 1.00 98.44 100 LYS A N 1
ATOM 764 C CA . LYS A 1 100 ? 5.630 -12.321 -14.466 1.00 98.44 100 LYS A CA 1
ATOM 765 C C . LYS A 1 100 ? 6.235 -11.830 -15.781 1.00 98.44 100 LYS A C 1
ATOM 767 O O . LYS A 1 100 ? 7.173 -12.443 -16.280 1.00 98.44 100 LYS A O 1
ATOM 772 N N . GLU A 1 101 ? 5.770 -10.693 -16.289 1.00 98.00 101 GLU A N 1
ATOM 773 C CA . GLU A 1 101 ? 6.290 -10.088 -17.523 1.00 98.00 101 GLU A CA 1
ATOM 774 C C . GLU A 1 101 ? 7.788 -9.758 -17.413 1.00 98.00 101 GLU A C 1
ATOM 776 O O . GLU A 1 101 ? 8.578 -10.031 -18.322 1.00 98.00 101 GLU A O 1
ATOM 781 N N . VAL A 1 102 ? 8.215 -9.214 -16.269 1.00 97.44 102 VAL A N 1
ATOM 782 C CA . VAL A 1 102 ? 9.632 -8.932 -16.011 1.00 97.44 102 VAL A CA 1
ATOM 783 C C . VAL A 1 102 ? 10.449 -10.218 -15.891 1.00 97.44 102 VAL A C 1
ATOM 785 O O . VAL A 1 102 ? 11.535 -10.288 -16.465 1.00 97.44 102 VAL A O 1
ATOM 788 N N . ALA A 1 103 ? 9.934 -11.255 -15.229 1.00 98.31 103 ALA A N 1
ATOM 789 C CA . ALA A 1 103 ? 10.608 -12.550 -15.147 1.00 98.31 103 ALA A CA 1
ATOM 790 C C . ALA A 1 103 ? 10.830 -13.177 -16.536 1.00 98.3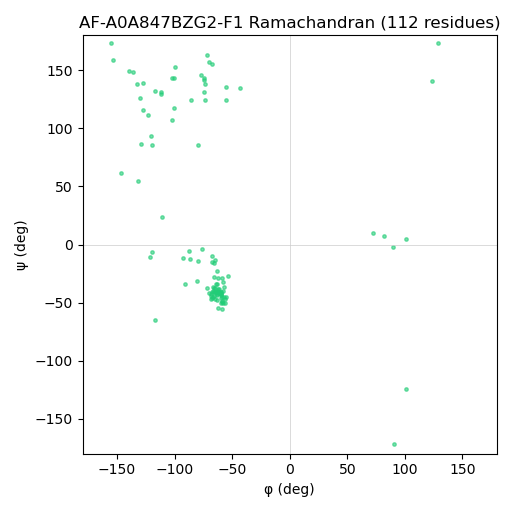1 103 ALA A C 1
ATOM 792 O O . ALA A 1 103 ? 11.918 -13.682 -16.816 1.00 98.31 103 ALA A O 1
ATOM 793 N N . GLU A 1 104 ? 9.857 -13.081 -17.447 1.00 98.31 104 GLU A N 1
ATOM 794 C CA . GLU A 1 104 ? 10.024 -13.535 -18.834 1.00 98.31 104 GLU A CA 1
ATOM 795 C C . GLU A 1 104 ? 11.108 -12.750 -19.586 1.00 98.31 104 GLU A C 1
ATOM 797 O O . GLU A 1 104 ? 11.902 -13.334 -20.330 1.00 98.31 104 GLU A O 1
ATOM 802 N N . ARG A 1 105 ? 11.170 -11.426 -19.394 1.00 96.56 105 ARG A N 1
ATOM 803 C CA . ARG A 1 105 ? 12.218 -10.571 -19.980 1.00 96.56 105 ARG A CA 1
ATOM 804 C C . ARG A 1 105 ? 13.603 -10.945 -19.453 1.00 96.56 105 ARG A C 1
ATOM 806 O O . ARG A 1 105 ? 14.535 -11.064 -20.248 1.00 96.56 105 ARG A O 1
ATOM 813 N N . VAL A 1 106 ? 13.721 -11.178 -18.144 1.00 97.44 106 VAL A N 1
ATOM 814 C CA . VAL A 1 106 ? 14.952 -11.654 -17.493 1.00 97.44 106 VAL A CA 1
ATOM 815 C C . VAL A 1 106 ? 15.380 -12.993 -18.089 1.00 97.44 106 VAL A C 1
ATOM 817 O O . VAL A 1 106 ? 16.523 -13.134 -18.519 1.00 97.44 106 VAL A O 1
ATOM 820 N N . PHE A 1 107 ? 14.463 -13.958 -18.186 1.00 98.06 107 PHE A N 1
ATOM 821 C CA . PHE A 1 107 ? 14.753 -15.273 -18.753 1.00 98.06 107 PHE A CA 1
ATOM 822 C C . PHE A 1 107 ? 15.263 -15.173 -20.197 1.00 98.06 107 PHE A C 1
ATOM 824 O O . PHE A 1 107 ? 16.332 -15.696 -20.514 1.00 98.06 107 PHE A O 1
ATOM 831 N N . LYS A 1 108 ? 14.558 -14.428 -21.061 1.00 97.25 108 LYS A N 1
ATOM 832 C CA . LYS A 1 108 ? 14.968 -14.194 -22.458 1.00 97.25 108 LYS A CA 1
ATOM 833 C C . LYS A 1 108 ? 16.350 -13.541 -22.551 1.00 97.25 108 LYS A C 1
ATOM 835 O O . LYS A 1 108 ? 17.136 -13.908 -23.421 1.00 97.25 108 LYS A O 1
ATOM 840 N N . PHE A 1 109 ? 16.656 -12.588 -21.671 1.00 96.38 109 PHE A N 1
ATOM 841 C CA . PHE A 1 109 ? 17.965 -11.936 -21.621 1.00 96.38 109 PHE A CA 1
ATOM 842 C C . PHE A 1 109 ? 19.084 -12.904 -21.225 1.00 96.38 109 PHE A C 1
ATOM 844 O O . PHE A 1 109 ? 20.131 -12.912 -21.865 1.00 96.38 109 PHE A O 1
ATOM 851 N N . LEU A 1 110 ? 18.861 -13.742 -20.209 1.00 97.06 110 LEU A N 1
ATOM 852 C CA . LEU A 1 110 ? 19.852 -14.720 -19.753 1.00 97.06 110 LEU A CA 1
ATOM 853 C C . LEU A 1 110 ? 20.113 -15.809 -20.797 1.00 97.06 110 LEU A C 1
ATOM 855 O O . LEU A 1 110 ? 21.265 -16.179 -21.006 1.00 97.06 110 LEU A O 1
ATOM 859 N N . VAL A 1 111 ? 19.070 -16.291 -21.480 1.00 96.50 111 VAL A N 1
ATOM 860 C CA . VAL A 1 111 ? 19.212 -17.303 -22.538 1.00 96.50 111 VAL A CA 1
ATOM 861 C C . VAL A 1 111 ? 19.986 -16.755 -23.737 1.00 96.50 111 VAL A C 1
ATOM 863 O O . VAL A 1 111 ? 20.847 -17.453 -24.247 1.00 96.50 111 VAL A O 1
ATOM 866 N N . LYS A 1 112 ? 19.749 -15.503 -24.154 1.00 88.50 112 LYS A N 1
ATOM 867 C CA . LYS A 1 112 ? 20.484 -14.866 -25.267 1.00 88.50 112 LYS A CA 1
ATOM 868 C C . LYS A 1 112 ? 21.966 -14.589 -24.981 1.00 88.50 112 LYS A C 1
ATOM 870 O O . LYS A 1 112 ? 22.691 -14.239 -25.905 1.00 88.50 112 LYS A O 1
ATOM 875 N N . ARG A 1 113 ? 22.393 -14.643 -23.715 1.00 78.69 113 ARG A N 1
ATOM 876 C CA . ARG A 1 113 ? 23.798 -14.446 -23.312 1.00 78.69 113 ARG A CA 1
ATOM 877 C C . ARG A 1 113 ? 24.593 -15.748 -23.224 1.00 78.69 113 ARG A C 1
ATOM 879 O O . ARG A 1 113 ? 25.805 -15.663 -23.048 1.00 78.69 113 ARG A O 1
ATOM 886 N N . LYS A 1 114 ? 23.926 -16.904 -23.276 1.00 56.16 114 LYS A N 1
ATOM 887 C CA . LYS A 1 114 ? 24.584 -18.199 -23.482 1.00 56.16 114 LYS A CA 1
ATOM 888 C C . LYS A 1 114 ? 24.865 -18.389 -24.963 1.00 56.16 114 LYS A C 1
ATOM 890 O O . LYS A 1 114 ? 25.928 -18.971 -25.251 1.00 56.16 114 LYS A O 1
#

Secondary structure (DSSP, 8-state):
------------TT-GGGGGS-HHHHHHHHHHHHHHHH---SPPS-------TT-S----TTHHHHHHHHHHHHHTSTT----STTTS-SSHHHHHHHHHHHHHHHHHHHHTT-

Foldseek 3Di:
DPDDDDDDDDAPPVRLCCLVDDPVVVQVVVCVVCCVPPVDDDDDPDDDDDDDNPQAADCDPCLVVVLVVVVVVQVVPQLDDDADCNHQHVDPVRRVVRVVVRVVVNVVSVVVVD

Solvent-accessible surface area (backbone atoms only — not comparable to full-atom values): 7481 Å² total; per-residue (Å²): 136,92,82,82,90,84,85,88,86,83,58,56,98,90,34,65,71,58,79,76,53,52,71,69,55,49,50,53,50,52,49,52,49,39,30,72,77,70,65,50,81,77,83,72,97,71,87,86,87,84,89,58,98,81,71,73,75,79,85,50,92,62,45,68,60,55,47,52,55,48,53,58,57,36,68,77,36,88,91,60,81,85,73,41,46,82,73,70,36,71,48,68,70,34,28,53,53,48,40,52,58,47,50,54,52,52,50,55,53,57,60,74,71,108

Mean predicted aligned error: 3.91 Å

Radius of gyration: 21.43 Å; Cα contacts (8 Å, |Δi|>4): 54; chains: 1; bounding box: 47×32×50 Å

pLDDT: mean 95.7, std 5.58, range [56.16, 98.44]